Protein AF-A0AA39ML11-F1 (afdb_monomer)

pLDDT: mean 83.22, std 17.15, range [34.69, 98.31]

Nearest PDB structures (foldseek):
  7xvg-assembly1_A  TM=3.751E-01  e=4.143E+00  Triticum monococcum

Structure (mmCIF, N/CA/C/O backbone):
data_AF-A0AA39ML11-F1
#
_entry.id   AF-A0AA39ML11-F1
#
loop_
_atom_site.group_PDB
_atom_site.id
_atom_site.type_symbol
_atom_site.label_atom_id
_atom_site.label_alt_id
_atom_site.label_comp_id
_atom_site.label_asym_id
_atom_site.label_entity_id
_atom_site.label_seq_id
_atom_site.pdbx_PDB_ins_code
_atom_site.Cartn_x
_atom_site.Cartn_y
_atom_site.Cartn_z
_atom_site.occupancy
_atom_site.B_iso_or_equiv
_atom_site.auth_seq_id
_atom_site.auth_comp_id
_atom_site.auth_asym_id
_atom_site.auth_atom_id
_atom_site.pdbx_PDB_model_num
ATOM 1 N N . MET A 1 1 ? -1.961 19.397 -26.083 1.00 36.16 1 MET A N 1
ATOM 2 C CA . MET A 1 1 ? -2.184 18.730 -24.783 1.00 36.16 1 MET A CA 1
ATOM 3 C C . MET A 1 1 ? -2.969 19.702 -23.930 1.00 36.16 1 MET A C 1
ATOM 5 O O . MET A 1 1 ? -2.424 20.733 -23.567 1.00 36.16 1 MET A O 1
ATOM 9 N N . ASN A 1 2 ? -4.259 19.441 -23.725 1.00 34.69 2 ASN A N 1
ATOM 10 C CA . ASN A 1 2 ? -5.102 20.309 -22.909 1.00 34.69 2 ASN A CA 1
ATOM 11 C C . ASN A 1 2 ? -4.740 20.064 -21.444 1.00 34.69 2 ASN A C 1
ATOM 13 O O . ASN A 1 2 ? -5.038 18.996 -20.909 1.00 34.69 2 ASN A O 1
ATOM 17 N N . ASN A 1 3 ? -4.063 21.031 -20.828 1.00 37.00 3 ASN A N 1
ATOM 18 C CA . ASN A 1 3 ? -3.979 21.117 -19.379 1.00 37.00 3 ASN A CA 1
ATOM 19 C C . ASN A 1 3 ? -5.399 21.391 -18.884 1.00 37.00 3 ASN A C 1
ATOM 21 O O . ASN A 1 3 ? -5.897 22.506 -19.005 1.00 37.00 3 ASN A O 1
ATOM 25 N N . LEU A 1 4 ? -6.072 20.346 -18.404 1.00 44.69 4 LEU A N 1
ATOM 26 C CA . LEU A 1 4 ? -7.208 20.516 -17.512 1.00 44.69 4 LEU A CA 1
ATO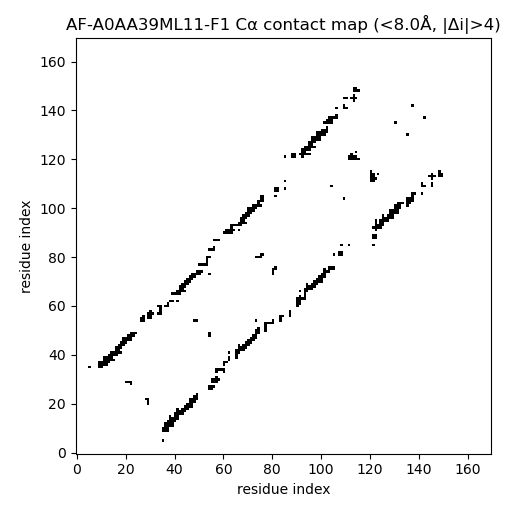M 27 C C . LEU A 1 4 ? -6.650 21.168 -16.248 1.00 44.69 4 LEU A C 1
ATOM 29 O O . LEU A 1 4 ? -6.063 20.499 -15.399 1.00 44.69 4 LEU A O 1
ATOM 33 N N . ASP A 1 5 ? -6.759 22.489 -16.203 1.00 43.44 5 ASP A N 1
ATOM 34 C CA . ASP A 1 5 ? -6.542 23.299 -15.017 1.00 43.44 5 ASP A CA 1
ATOM 35 C C . ASP A 1 5 ? -7.691 22.989 -14.049 1.00 43.44 5 ASP A C 1
ATOM 37 O O . ASP A 1 5 ? -8.754 23.601 -14.085 1.00 43.44 5 ASP A O 1
ATOM 41 N N . LEU A 1 6 ? -7.523 21.920 -13.265 1.00 52.59 6 LEU A N 1
ATOM 42 C CA . LEU A 1 6 ? -8.400 21.578 -12.146 1.00 52.59 6 LEU A CA 1
ATOM 43 C C . LEU A 1 6 ? -8.022 22.464 -10.951 1.00 52.59 6 LEU A C 1
ATOM 45 O O . LEU A 1 6 ? -7.605 21.967 -9.904 1.00 52.59 6 LEU A O 1
ATOM 49 N N . SER A 1 7 ? -8.099 23.782 -11.128 1.00 47.94 7 SER A N 1
ATOM 50 C CA . SER A 1 7 ? -8.072 24.728 -10.020 1.00 47.94 7 SER A CA 1
ATOM 51 C C . SER A 1 7 ? -9.484 24.855 -9.432 1.00 47.94 7 SER A C 1
ATOM 53 O O . SER A 1 7 ? -10.460 25.078 -10.138 1.00 47.94 7 SER A O 1
ATOM 55 N N . GLU A 1 8 ? -9.550 24.662 -8.112 1.00 42.56 8 GLU A N 1
ATOM 56 C CA . GLU A 1 8 ? -10.699 24.853 -7.212 1.00 42.56 8 GLU A CA 1
ATOM 57 C C . GLU A 1 8 ? -11.870 23.863 -7.318 1.00 42.56 8 GLU A C 1
ATOM 59 O O . GLU A 1 8 ? -12.935 24.115 -7.873 1.00 42.56 8 GLU A O 1
ATOM 64 N N . GLY A 1 9 ? -11.681 22.735 -6.631 1.00 54.88 9 GLY A N 1
ATOM 65 C CA . GLY A 1 9 ? -12.739 21.814 -6.234 1.00 54.88 9 GLY A CA 1
ATOM 66 C C . GLY A 1 9 ? -12.283 20.381 -6.422 1.00 54.88 9 GLY A C 1
ATOM 67 O O . GLY A 1 9 ? -12.427 19.824 -7.507 1.00 54.88 9 GLY A O 1
ATOM 68 N N . ALA A 1 10 ? -11.725 19.767 -5.375 1.00 71.69 10 ALA A N 1
ATOM 69 C CA . ALA A 1 10 ? -11.503 18.328 -5.400 1.00 71.69 10 ALA A CA 1
ATOM 70 C C . ALA A 1 10 ? -12.849 17.653 -5.700 1.00 71.69 10 ALA A C 1
ATOM 72 O O . ALA A 1 10 ? -13.841 17.896 -5.007 1.00 71.69 10 ALA A O 1
ATOM 73 N N . ILE A 1 11 ? -12.910 16.848 -6.762 1.00 84.38 11 ILE A N 1
ATOM 74 C CA . ILE A 1 11 ? -14.146 16.148 -7.105 1.00 84.38 11 ILE A CA 1
ATOM 75 C C . ILE A 1 11 ? -14.384 15.128 -5.989 1.00 84.38 11 ILE A C 1
ATOM 77 O O . ILE A 1 11 ? -13.618 14.177 -5.810 1.00 84.38 11 ILE A O 1
ATOM 81 N N . VAL A 1 12 ? -15.433 15.350 -5.200 1.00 89.25 12 VAL A N 1
ATOM 82 C CA . VAL A 1 12 ? -15.756 14.489 -4.062 1.00 89.25 12 VAL A CA 1
ATOM 83 C C . VAL A 1 12 ? -16.477 13.247 -4.571 1.00 89.25 12 VAL A C 1
ATOM 85 O O . VAL A 1 12 ? -17.517 13.334 -5.222 1.00 89.25 12 VAL A O 1
ATOM 88 N N . MET A 1 13 ? -15.947 12.074 -4.235 1.00 89.12 13 MET A N 1
ATOM 89 C CA . MET A 1 13 ? -16.555 10.778 -4.534 1.00 89.12 13 MET A CA 1
ATOM 90 C C . MET A 1 13 ? -17.007 10.102 -3.230 1.00 89.12 13 MET A C 1
ATOM 92 O O . MET A 1 13 ? -16.345 9.179 -2.747 1.00 89.12 13 MET A O 1
ATOM 96 N N . PRO A 1 14 ? -18.133 10.540 -2.630 1.00 90.00 14 PRO A N 1
ATOM 97 C CA . PRO A 1 14 ? -18.450 10.246 -1.234 1.00 90.00 14 PRO A CA 1
ATOM 98 C C . PRO A 1 14 ? -18.805 8.783 -0.961 1.00 90.00 14 PRO A C 1
ATOM 100 O O . PRO A 1 14 ? -18.683 8.333 0.172 1.00 90.00 14 PRO A O 1
ATOM 103 N N . PHE A 1 15 ? -19.216 8.027 -1.979 1.00 93.50 15 PHE A N 1
ATOM 104 C CA . PHE A 1 15 ? -19.669 6.638 -1.830 1.00 93.50 15 PHE A CA 1
ATOM 105 C C . PHE A 1 15 ? -18.683 5.606 -2.387 1.00 93.50 15 PHE A C 1
ATOM 107 O O . PHE A 1 15 ? -18.925 4.401 -2.287 1.00 93.50 15 PHE A O 1
ATOM 114 N N . VAL A 1 16 ? -17.573 6.048 -2.986 1.00 94.19 16 VAL A N 1
ATOM 115 C CA . VAL A 1 16 ? -16.587 5.137 -3.574 1.00 94.19 16 VAL A CA 1
ATOM 116 C C . VAL A 1 16 ? -15.793 4.467 -2.458 1.00 94.19 16 VAL A C 1
ATOM 118 O O . VAL A 1 16 ? -14.950 5.087 -1.818 1.00 94.19 16 VAL A O 1
ATOM 121 N N . LYS A 1 17 ? -16.063 3.175 -2.246 1.00 96.69 17 LYS A N 1
ATOM 122 C CA . LYS A 1 17 ? -15.356 2.336 -1.262 1.00 96.69 17 LYS A CA 1
ATOM 123 C C . LYS A 1 17 ? -14.149 1.607 -1.838 1.00 96.69 17 LYS A C 1
ATOM 125 O O . LYS A 1 17 ? -13.236 1.230 -1.113 1.00 96.69 17 LYS A O 1
ATOM 130 N N . THR A 1 18 ? -14.173 1.338 -3.136 1.00 97.25 18 THR A N 1
ATOM 131 C CA . THR A 1 18 ? -13.183 0.515 -3.830 1.00 97.25 18 THR A CA 1
ATOM 132 C C . THR A 1 18 ? -12.728 1.251 -5.067 1.00 97.25 18 THR A C 1
ATOM 134 O O . THR A 1 18 ? -13.552 1.597 -5.912 1.00 97.25 18 THR A O 1
ATOM 137 N N . LEU A 1 19 ? -11.419 1.433 -5.190 1.00 95.56 19 LEU A N 1
ATOM 138 C CA . LEU A 1 19 ? -10.817 2.042 -6.362 1.00 95.56 19 LEU A CA 1
ATOM 139 C C . LEU A 1 19 ? -9.672 1.171 -6.863 1.00 95.56 19 LEU A C 1
ATOM 141 O O . LEU A 1 19 ? -8.851 0.676 -6.089 1.00 95.56 19 LEU A O 1
ATOM 145 N N . LYS A 1 20 ? -9.650 0.942 -8.173 1.00 96.06 20 LYS A N 1
ATOM 146 C CA . LYS A 1 20 ? -8.617 0.158 -8.842 1.00 96.06 20 LYS A CA 1
ATOM 147 C C . LYS A 1 20 ? -8.131 0.944 -10.042 1.00 96.06 20 LYS A C 1
ATOM 149 O O . LYS A 1 20 ? -8.924 1.255 -10.924 1.00 96.06 20 LYS A O 1
ATOM 154 N N . PHE A 1 21 ? -6.840 1.224 -10.069 1.00 94.06 21 PHE A N 1
ATOM 155 C CA . PHE A 1 21 ? -6.187 1.888 -11.179 1.00 94.06 21 PHE A CA 1
ATOM 156 C C . PHE A 1 21 ? -5.083 1.013 -11.756 1.00 94.06 21 PHE A C 1
ATOM 158 O O . PHE A 1 21 ? -4.395 0.278 -11.042 1.00 94.06 21 PHE A O 1
ATOM 165 N N . GLU A 1 22 ? -4.922 1.118 -13.069 1.00 93.69 22 GLU A N 1
ATOM 166 C CA . GLU A 1 22 ? -3.854 0.476 -13.814 1.00 93.69 22 GLU A CA 1
ATOM 167 C C . GLU A 1 22 ? -3.240 1.489 -14.780 1.00 93.69 22 GLU A C 1
ATOM 169 O O . GLU A 1 22 ? -3.907 2.014 -15.672 1.00 93.69 22 GLU A O 1
ATOM 174 N N . GLU A 1 23 ? -1.952 1.755 -14.603 1.00 89.62 23 GLU A N 1
ATOM 175 C CA . GLU A 1 23 ? -1.171 2.671 -15.417 1.00 89.62 23 GLU A CA 1
ATOM 176 C C . GLU A 1 23 ? -0.173 1.870 -16.260 1.00 89.62 23 GLU A C 1
ATOM 178 O O . GLU A 1 23 ? 0.823 1.356 -15.756 1.00 89.62 23 GLU A O 1
ATOM 183 N N . ARG A 1 24 ? -0.453 1.733 -17.564 1.00 81.94 24 ARG A N 1
ATOM 184 C CA . ARG A 1 24 ? 0.405 0.961 -18.488 1.00 81.94 24 ARG A CA 1
ATOM 185 C C . ARG A 1 24 ? 1.434 1.800 -19.238 1.00 81.94 24 ARG A C 1
ATOM 187 O O . ARG A 1 24 ? 2.535 1.326 -19.479 1.00 81.94 24 ARG A O 1
ATOM 194 N N . LYS A 1 25 ? 1.046 2.995 -19.693 1.00 78.25 25 LYS A N 1
ATOM 195 C CA . LYS A 1 25 ? 1.862 3.826 -20.604 1.00 78.25 25 LYS A CA 1
ATOM 196 C C . LYS A 1 25 ? 1.986 5.292 -20.190 1.00 78.25 25 LYS A C 1
ATOM 198 O O . LYS A 1 25 ? 2.873 5.971 -20.682 1.00 78.25 25 LYS A O 1
ATOM 203 N N . TRP A 1 26 ? 1.071 5.796 -19.366 1.00 80.25 26 TRP A N 1
ATOM 204 C CA . TRP A 1 26 ? 0.937 7.228 -19.109 1.00 80.25 26 TRP A CA 1
ATOM 205 C C . TRP A 1 26 ? 1.390 7.548 -17.695 1.00 80.25 26 TRP A C 1
ATOM 207 O O . TRP A 1 26 ? 0.563 7.604 -16.788 1.00 80.25 26 TRP A O 1
ATOM 217 N N . GLU A 1 27 ? 2.695 7.744 -17.534 1.00 85.06 27 GLU A N 1
ATOM 218 C CA . GLU A 1 27 ? 3.316 7.946 -16.227 1.00 85.06 27 GLU A CA 1
ATOM 219 C C . GLU A 1 27 ? 2.682 9.113 -15.451 1.00 85.06 27 GLU A C 1
ATOM 221 O O . GLU A 1 27 ? 2.510 10.229 -15.959 1.00 85.06 27 GLU A O 1
ATOM 226 N N . GLY A 1 28 ? 2.278 8.828 -14.213 1.00 87.44 28 GLY A N 1
ATOM 227 C CA . GLY A 1 28 ? 1.756 9.800 -13.257 1.00 87.44 28 GLY A CA 1
ATOM 228 C C . GLY A 1 28 ? 0.315 10.256 -13.485 1.00 87.44 28 GLY A C 1
ATOM 229 O O . GLY A 1 28 ? -0.176 11.087 -12.720 1.00 87.44 28 GLY A O 1
ATOM 230 N N . VAL A 1 29 ? -0.406 9.735 -14.487 1.00 89.69 29 VAL A N 1
ATOM 231 C CA . VAL A 1 29 ? -1.843 10.040 -14.649 1.00 89.69 29 VAL A CA 1
ATOM 232 C C . VAL A 1 29 ? -2.639 9.545 -13.448 1.00 89.69 29 VAL A C 1
ATOM 234 O O . VAL A 1 29 ? -3.486 10.278 -12.943 1.00 89.69 29 VAL A O 1
ATOM 237 N N . MET A 1 30 ? -2.350 8.342 -12.958 1.00 92.38 30 MET A N 1
ATOM 238 C CA . MET A 1 30 ? -3.045 7.767 -11.812 1.00 92.38 30 MET A CA 1
ATOM 239 C C . MET A 1 30 ? -2.842 8.600 -10.543 1.00 92.38 30 MET A C 1
ATOM 241 O O . MET A 1 30 ? -3.806 8.866 -9.827 1.00 92.38 30 MET A O 1
ATOM 245 N N . ALA A 1 31 ? -1.612 9.053 -10.285 1.00 92.06 31 ALA A N 1
ATOM 246 C CA . ALA A 1 31 ? -1.312 9.921 -9.147 1.00 92.06 31 ALA A CA 1
ATOM 247 C C . ALA A 1 31 ? -2.042 11.263 -9.246 1.00 92.06 31 ALA A C 1
ATOM 249 O O . ALA A 1 31 ? -2.631 11.707 -8.264 1.00 92.06 31 ALA A O 1
ATOM 250 N N . ARG A 1 32 ? -2.057 11.882 -10.437 1.00 91.00 32 ARG A N 1
ATOM 251 C CA . ARG A 1 32 ? -2.816 13.119 -10.674 1.00 91.00 32 ARG A CA 1
ATOM 252 C C . ARG A 1 32 ? -4.301 12.923 -10.394 1.00 91.00 32 ARG A C 1
ATOM 254 O O . ARG A 1 32 ? -4.869 13.717 -9.662 1.00 91.00 32 ARG A O 1
ATOM 261 N N . LEU A 1 33 ? -4.898 11.849 -10.912 1.00 89.31 33 LEU A N 1
ATOM 262 C CA . LEU A 1 33 ? -6.308 11.537 -10.671 1.00 89.31 33 LEU A CA 1
ATOM 263 C C . LEU A 1 33 ? -6.600 11.366 -9.177 1.00 89.31 33 LEU A C 1
ATOM 265 O O . LEU A 1 33 ? -7.503 12.014 -8.664 1.00 89.31 33 LEU A O 1
ATOM 269 N N . LEU A 1 34 ? -5.810 10.560 -8.465 1.00 90.75 34 LEU A N 1
ATOM 270 C CA . LEU A 1 34 ? -5.972 10.367 -7.019 1.00 90.75 34 LEU A CA 1
ATOM 271 C C . LEU A 1 34 ? -5.813 11.666 -6.222 1.00 90.75 34 LEU A C 1
ATOM 273 O O . LEU A 1 34 ? -6.531 11.862 -5.249 1.00 90.75 34 LEU A O 1
ATOM 277 N N . ASN A 1 35 ? -4.911 12.555 -6.639 1.00 90.00 35 ASN A N 1
ATOM 278 C CA . ASN A 1 35 ? -4.736 13.868 -6.019 1.00 90.00 35 ASN A CA 1
ATOM 279 C C . ASN A 1 35 ? -5.904 14.831 -6.320 1.00 90.00 35 ASN A C 1
ATOM 281 O O . ASN A 1 35 ? -6.146 15.749 -5.542 1.00 90.00 35 ASN A O 1
ATOM 285 N N . SER A 1 36 ? -6.618 14.645 -7.435 1.00 88.69 36 SER A N 1
ATOM 286 C CA . SER A 1 36 ? -7.763 15.480 -7.836 1.00 88.69 36 SER A CA 1
ATOM 287 C C . SER A 1 36 ? -9.090 15.073 -7.186 1.00 88.69 36 SER A C 1
ATOM 289 O O . SER A 1 36 ? -10.073 15.810 -7.293 1.00 88.69 36 SER A O 1
ATOM 291 N N . PHE A 1 37 ? -9.145 13.912 -6.531 1.00 87.56 37 PHE A N 1
ATOM 292 C CA . PHE A 1 37 ? -10.363 13.364 -5.942 1.00 87.56 37 PHE A CA 1
ATOM 293 C C . PHE A 1 37 ? -10.301 13.337 -4.416 1.00 87.56 37 PHE A C 1
ATOM 295 O O . PHE A 1 37 ? -9.297 12.951 -3.823 1.00 87.56 37 PHE A O 1
ATOM 302 N N . THR A 1 38 ? -11.422 13.657 -3.765 1.00 89.12 38 THR A N 1
ATOM 303 C CA . THR A 1 38 ? -11.601 13.378 -2.333 1.00 89.12 38 THR A CA 1
ATOM 304 C C . THR A 1 38 ? -12.411 12.102 -2.166 1.00 89.12 38 THR A C 1
ATOM 306 O O . THR A 1 38 ? -13.528 11.986 -2.678 1.00 89.12 38 THR A O 1
ATOM 309 N N . HIS A 1 39 ? -11.865 11.149 -1.413 1.00 88.94 39 HIS A N 1
ATOM 310 C CA . HIS A 1 39 ? -12.436 9.816 -1.240 1.00 88.94 39 HIS A CA 1
ATOM 311 C C . HIS A 1 39 ? -12.761 9.521 0.235 1.00 88.94 39 HIS A C 1
ATOM 313 O O . HIS A 1 39 ? -12.106 8.687 0.858 1.00 88.94 39 HIS A O 1
ATOM 319 N N . PRO A 1 40 ? -13.790 10.160 0.822 1.00 90.31 40 PRO A N 1
ATOM 320 C CA . PRO A 1 40 ? -14.040 10.081 2.264 1.00 90.31 40 PRO A CA 1
ATOM 321 C C . PRO A 1 40 ? -14.531 8.704 2.740 1.00 90.31 40 PRO A C 1
ATOM 323 O O . PRO A 1 40 ? -14.593 8.471 3.939 1.00 90.31 40 PRO A O 1
ATOM 326 N N . SER A 1 41 ? -14.878 7.788 1.830 1.00 94.12 41 SER A N 1
ATOM 327 C CA . SER A 1 41 ? -15.375 6.444 2.165 1.00 94.12 41 SER A CA 1
ATOM 328 C C . SER A 1 41 ? -14.504 5.312 1.619 1.00 94.12 41 SER A C 1
ATOM 330 O O . SER A 1 41 ? -14.942 4.158 1.623 1.00 94.12 41 SER A O 1
ATOM 332 N N . ILE A 1 42 ? -13.308 5.604 1.096 1.00 96.00 42 ILE A N 1
ATOM 333 C CA . ILE A 1 42 ? -12.481 4.570 0.469 1.00 96.00 42 ILE A CA 1
ATOM 334 C C . ILE A 1 42 ? -11.926 3.607 1.511 1.00 96.00 42 ILE A C 1
ATOM 336 O O . ILE A 1 42 ? -11.248 4.006 2.444 1.00 96.00 42 ILE A O 1
ATOM 340 N N . THR A 1 43 ? -12.183 2.316 1.325 1.00 97.94 43 THR A N 1
ATOM 341 C CA . THR A 1 43 ? -11.671 1.253 2.200 1.00 97.94 43 THR A CA 1
ATOM 342 C C . THR A 1 43 ? -10.665 0.360 1.485 1.00 97.94 43 THR A C 1
ATOM 344 O O . THR A 1 43 ? -9.827 -0.263 2.131 1.00 97.94 43 THR A O 1
ATOM 347 N N . PHE A 1 44 ? -10.731 0.295 0.152 1.00 98.19 44 PHE A N 1
ATOM 348 C CA . PHE A 1 44 ? -9.836 -0.506 -0.675 1.00 98.19 44 PHE A CA 1
ATOM 349 C C . PHE A 1 44 ? -9.263 0.307 -1.837 1.00 98.19 44 PHE A C 1
ATOM 351 O O . PHE A 1 44 ? 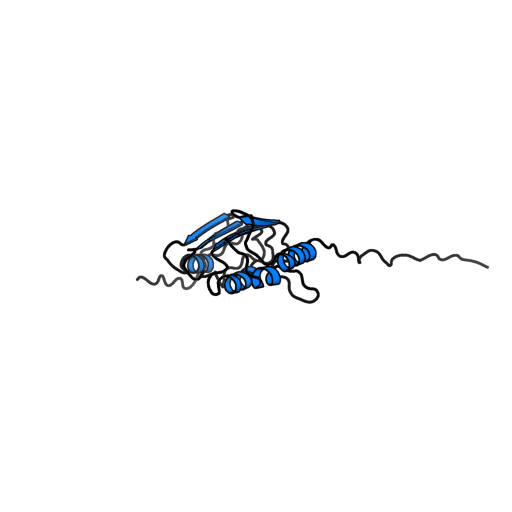-10.013 0.859 -2.648 1.00 98.19 44 PHE A O 1
ATOM 358 N N . LEU A 1 45 ? -7.938 0.280 -1.973 1.00 97.38 45 LEU A N 1
ATOM 359 C CA . LEU A 1 45 ? -7.210 0.878 -3.087 1.00 97.38 45 LEU A CA 1
ATOM 360 C C . LEU A 1 45 ? -6.291 -0.160 -3.734 1.00 97.38 45 LEU A C 1
ATOM 362 O O . LEU A 1 45 ? -5.502 -0.816 -3.055 1.00 97.38 45 LEU A O 1
ATOM 366 N N . SER A 1 46 ? -6.364 -0.294 -5.057 1.00 97.06 46 SER A N 1
ATOM 367 C CA . SER A 1 46 ? -5.412 -1.084 -5.837 1.00 97.06 46 SER A CA 1
ATOM 368 C C . SER A 1 46 ? -4.738 -0.227 -6.893 1.00 97.06 46 SER A C 1
ATOM 370 O O . SER A 1 46 ? -5.420 0.315 -7.759 1.00 97.06 46 SER A O 1
ATOM 372 N N . LEU A 1 47 ? -3.410 -0.176 -6.869 1.00 95.56 47 LEU A N 1
ATOM 373 C CA . LEU A 1 47 ? -2.595 0.545 -7.842 1.00 95.56 47 LEU A CA 1
ATOM 374 C C . LEU A 1 47 ? -1.716 -0.452 -8.596 1.00 95.56 47 LEU A C 1
ATOM 376 O O . LEU A 1 47 ? -0.931 -1.184 -7.990 1.00 95.56 47 LEU A O 1
ATOM 380 N N . THR A 1 48 ? -1.865 -0.498 -9.915 1.00 94.69 48 THR A N 1
ATOM 381 C CA . THR A 1 48 ? -1.007 -1.292 -10.796 1.00 94.69 48 THR A CA 1
ATOM 382 C C . THR A 1 48 ? -0.206 -0.361 -11.681 1.00 94.69 48 THR A C 1
ATOM 384 O O . THR A 1 48 ? -0.777 0.422 -12.432 1.00 94.69 48 THR A O 1
ATOM 387 N N . PHE A 1 49 ? 1.110 -0.467 -11.595 1.00 92.88 49 PHE A N 1
ATOM 388 C CA . PHE A 1 49 ? 2.057 0.331 -12.349 1.00 92.88 49 PHE A CA 1
ATOM 389 C C . PHE A 1 49 ? 2.728 -0.508 -13.432 1.00 92.88 49 PHE A C 1
ATOM 391 O O . PHE A 1 49 ? 2.809 -1.740 -13.352 1.00 92.88 49 PHE A O 1
ATOM 398 N N . SER A 1 50 ? 3.270 0.183 -14.427 1.00 89.31 50 SER A N 1
ATOM 399 C CA . SER A 1 50 ? 4.251 -0.391 -15.33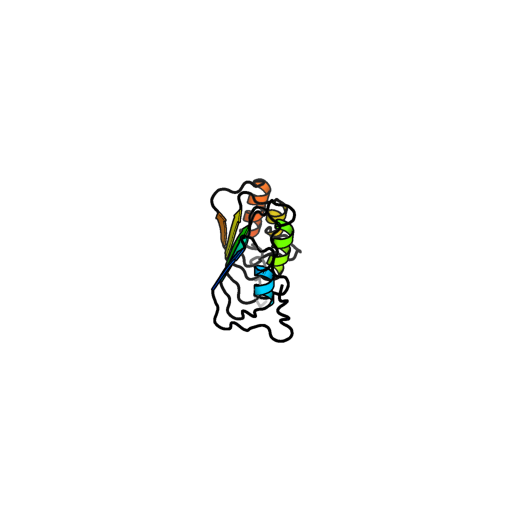6 1.00 89.31 50 SER A CA 1
ATOM 400 C C . SER A 1 50 ? 5.460 -0.906 -14.549 1.00 89.31 50 SER A C 1
ATOM 402 O O . SER A 1 50 ? 5.966 -0.243 -13.647 1.00 89.31 50 SER A O 1
ATOM 404 N N . LYS A 1 51 ? 5.944 -2.101 -14.901 1.00 84.81 51 LYS A N 1
ATOM 405 C CA . LYS A 1 51 ? 7.130 -2.707 -14.270 1.00 84.81 51 LYS A CA 1
ATOM 406 C C . LYS A 1 51 ? 8.452 -2.181 -14.827 1.00 84.81 51 LYS A C 1
ATOM 408 O O . LYS A 1 51 ? 9.502 -2.527 -14.309 1.00 84.81 51 LYS A O 1
ATOM 413 N N . VAL A 1 52 ? 8.404 -1.397 -15.903 1.00 85.81 52 VAL A N 1
ATOM 414 C CA . VAL A 1 52 ? 9.600 -0.911 -16.611 1.00 85.81 52 VAL A CA 1
ATOM 415 C C . VAL A 1 52 ? 9.868 0.572 -16.373 1.00 85.81 52 VAL A C 1
ATOM 417 O O . VAL A 1 52 ? 10.720 1.144 -17.045 1.00 85.81 52 VAL A O 1
ATOM 420 N N . SER A 1 53 ? 9.138 1.203 -15.452 1.00 86.00 53 SER A N 1
ATOM 421 C CA . SER A 1 53 ? 9.298 2.621 -15.162 1.00 86.00 53 SER A CA 1
ATOM 422 C C . SER A 1 53 ? 9.159 2.966 -13.684 1.00 86.00 53 SER A C 1
ATOM 424 O O . SER A 1 53 ? 8.770 2.151 -12.837 1.00 86.00 53 SER A O 1
ATOM 426 N N . ILE A 1 54 ? 9.527 4.207 -13.372 1.00 89.38 54 ILE A N 1
ATOM 427 C CA . ILE A 1 54 ? 9.391 4.766 -12.034 1.00 89.38 54 ILE A CA 1
ATOM 428 C C . ILE A 1 54 ? 7.904 4.994 -11.752 1.00 89.38 54 ILE A C 1
ATOM 430 O O . ILE A 1 54 ? 7.192 5.667 -12.495 1.00 89.38 54 ILE A O 1
ATOM 434 N N . SER A 1 55 ? 7.435 4.422 -10.649 1.00 92.12 55 SER A N 1
ATOM 435 C CA . SER A 1 55 ? 6.057 4.553 -10.188 1.00 92.12 55 SER A CA 1
ATOM 436 C C . SER A 1 55 ? 5.855 5.917 -9.534 1.00 92.12 55 SER A C 1
ATOM 438 O O . SER A 1 55 ? 6.539 6.262 -8.571 1.00 92.12 55 SER A O 1
ATOM 440 N N . THR A 1 56 ? 4.888 6.687 -10.029 1.00 93.56 56 THR A N 1
ATOM 441 C CA . THR A 1 56 ? 4.495 7.958 -9.409 1.00 93.56 56 THR A CA 1
ATOM 442 C C . THR A 1 56 ? 3.336 7.710 -8.449 1.00 93.56 56 THR A C 1
ATOM 444 O O . THR A 1 56 ? 2.239 7.357 -8.878 1.00 93.56 56 THR A O 1
ATOM 447 N N . PHE A 1 57 ? 3.565 7.888 -7.151 1.00 93.25 57 PHE A N 1
ATOM 448 C CA . PHE A 1 57 ? 2.523 7.773 -6.127 1.00 93.25 57 PHE A CA 1
ATOM 449 C C . PHE A 1 57 ? 1.849 9.132 -5.876 1.00 93.25 57 PHE A C 1
ATOM 451 O O . PHE A 1 57 ? 2.491 10.169 -6.061 1.00 93.25 57 PHE A O 1
ATOM 458 N N . PRO A 1 58 ? 0.564 9.158 -5.475 1.00 91.25 58 PRO A N 1
ATOM 459 C CA . PRO A 1 58 ? -0.098 10.403 -5.106 1.00 91.25 58 PRO A CA 1
ATOM 460 C C . PRO A 1 58 ? 0.530 10.998 -3.839 1.00 91.25 58 PRO A C 1
ATOM 462 O O . PRO A 1 58 ? 0.964 10.278 -2.941 1.00 91.25 58 PRO A O 1
ATOM 465 N N . THR A 1 59 ? 0.568 12.323 -3.777 1.00 87.81 59 THR A N 1
ATOM 466 C CA . THR A 1 59 ? 1.232 13.096 -2.715 1.00 87.81 59 THR A CA 1
ATOM 467 C C . THR A 1 59 ? 0.249 13.832 -1.815 1.00 87.81 59 THR A C 1
ATOM 469 O O . THR A 1 59 ? 0.589 14.137 -0.677 1.00 87.81 59 THR A O 1
ATOM 472 N N . THR A 1 60 ? -0.961 14.109 -2.305 1.00 86.31 60 THR A N 1
ATOM 473 C CA . THR A 1 60 ? -2.021 14.810 -1.563 1.00 86.31 60 THR A CA 1
ATOM 474 C C . THR A 1 60 ? -3.230 13.918 -1.298 1.00 86.31 60 THR A C 1
ATOM 476 O O . THR A 1 60 ? -4.210 14.371 -0.715 1.00 86.31 60 THR A O 1
ATOM 479 N N . PHE A 1 61 ? -3.177 12.652 -1.721 1.00 85.06 61 PHE A N 1
ATOM 480 C CA . PHE A 1 61 ? -4.186 11.658 -1.380 1.00 85.06 61 PHE A CA 1
ATOM 481 C C . PHE A 1 61 ? -4.126 11.348 0.118 1.00 85.06 61 PHE A C 1
ATOM 483 O O . PHE A 1 61 ? -3.198 10.687 0.594 1.00 85.06 61 PHE A O 1
ATOM 490 N N . ASP A 1 62 ? -5.142 11.816 0.836 1.00 82.25 62 ASP A N 1
ATOM 491 C CA . ASP A 1 62 ? -5.379 11.487 2.233 1.00 82.25 62 ASP A CA 1
ATOM 492 C C . ASP A 1 62 ? -6.555 10.512 2.337 1.00 82.25 62 ASP A C 1
ATOM 494 O O . ASP A 1 62 ? -7.709 10.843 2.061 1.00 82.25 62 ASP A O 1
ATOM 498 N N . ALA A 1 63 ? -6.235 9.285 2.730 1.00 84.25 63 ALA A N 1
ATOM 499 C CA . ALA A 1 63 ? -7.211 8.295 3.165 1.00 84.25 63 ALA A CA 1
ATOM 500 C C . ALA A 1 63 ? -6.778 7.685 4.499 1.00 84.25 63 ALA A C 1
ATOM 502 O O . ALA A 1 63 ? -7.034 6.512 4.783 1.00 84.25 63 ALA A O 1
ATOM 503 N N . SER A 1 64 ? -6.087 8.495 5.306 1.00 82.75 64 SER A N 1
ATOM 504 C CA . SER A 1 64 ? -5.464 8.072 6.550 1.00 82.75 64 SER A CA 1
ATOM 505 C C . SER A 1 64 ? -6.466 7.466 7.521 1.00 82.75 64 SER A C 1
ATOM 507 O O . SER A 1 64 ? -6.099 6.546 8.238 1.00 82.75 64 SER A O 1
ATOM 509 N N . THR A 1 65 ? -7.728 7.901 7.512 1.00 87.31 65 THR A N 1
ATOM 510 C CA . THR A 1 65 ? -8.780 7.447 8.437 1.00 87.31 65 THR A CA 1
ATOM 511 C C . THR A 1 65 ? -9.636 6.289 7.921 1.00 87.31 65 THR A C 1
ATOM 513 O O . THR A 1 65 ? -10.286 5.619 8.719 1.00 87.31 65 THR A O 1
ATOM 516 N N . THR A 1 66 ? -9.664 6.040 6.611 1.00 93.81 66 THR A N 1
ATOM 517 C CA . THR A 1 66 ? -10.679 5.176 5.976 1.00 93.81 66 THR A CA 1
ATOM 518 C C . THR A 1 66 ? -10.084 3.975 5.253 1.00 93.81 66 THR A C 1
ATOM 520 O O . THR A 1 66 ? -10.701 2.904 5.228 1.00 93.81 66 THR A O 1
ATOM 523 N N . LEU A 1 67 ? -8.876 4.112 4.699 1.00 96.94 67 LEU A N 1
ATOM 524 C CA . LEU A 1 67 ? -8.257 3.065 3.900 1.00 96.94 67 LEU A CA 1
ATOM 525 C C . LEU A 1 67 ? -7.711 1.943 4.787 1.00 96.94 67 LEU A C 1
ATOM 527 O O . LEU A 1 67 ? -6.722 2.117 5.495 1.00 96.94 67 LEU A O 1
ATOM 531 N N . THR A 1 68 ? -8.309 0.758 4.680 1.00 97.88 68 THR A N 1
ATOM 532 C CA . THR A 1 68 ? -7.913 -0.427 5.458 1.00 97.88 68 THR A CA 1
ATOM 533 C C . THR A 1 68 ? -7.222 -1.492 4.614 1.00 97.88 68 THR A C 1
ATOM 535 O O . THR A 1 68 ? -6.521 -2.350 5.153 1.00 97.88 68 THR A O 1
ATOM 538 N N . SER A 1 69 ? -7.375 -1.455 3.289 1.00 98.31 69 SER A N 1
ATOM 539 C CA . SER A 1 69 ? -6.751 -2.417 2.387 1.00 98.31 69 SER A CA 1
ATOM 540 C C . SER A 1 69 ? -6.088 -1.743 1.191 1.00 98.31 69 SER A C 1
ATOM 542 O O . SER A 1 69 ? -6.711 -0.984 0.448 1.00 98.31 69 SER A O 1
ATOM 544 N N . LEU A 1 70 ? -4.815 -2.071 0.989 1.00 97.62 70 LEU A N 1
ATOM 545 C CA . LEU A 1 70 ? -3.982 -1.542 -0.079 1.00 97.62 70 LEU A CA 1
ATOM 546 C C . LEU A 1 70 ? -3.366 -2.691 -0.878 1.00 97.62 70 LEU A C 1
ATOM 548 O O . LEU A 1 70 ? -2.768 -3.609 -0.320 1.00 97.62 70 LEU A O 1
ATOM 552 N N . SER A 1 71 ? -3.489 -2.632 -2.199 1.00 97.06 71 SER A N 1
ATOM 553 C CA . SER A 1 71 ? -2.864 -3.573 -3.125 1.00 97.06 71 SER A CA 1
ATOM 554 C C . SER A 1 71 ? -1.983 -2.822 -4.109 1.00 97.06 71 SER A C 1
ATOM 556 O O . SER A 1 71 ? -2.473 -2.008 -4.885 1.00 97.06 71 SER A O 1
ATOM 558 N N . ILE A 1 72 ? -0.694 -3.133 -4.126 1.00 94.94 72 ILE A N 1
ATOM 559 C CA . ILE A 1 72 ? 0.270 -2.532 -5.044 1.00 94.94 72 ILE A CA 1
ATOM 560 C C . ILE A 1 72 ? 0.844 -3.607 -5.956 1.00 94.94 72 ILE A C 1
ATOM 562 O O . ILE A 1 72 ? 1.263 -4.673 -5.505 1.00 94.94 72 ILE A O 1
ATOM 566 N N . ASN A 1 73 ? 0.874 -3.312 -7.250 1.00 93.25 73 ASN A N 1
ATOM 567 C CA . ASN A 1 73 ? 1.606 -4.072 -8.252 1.00 93.25 73 ASN A CA 1
ATOM 568 C C . ASN A 1 73 ? 2.577 -3.120 -8.946 1.00 93.25 73 ASN A C 1
ATOM 570 O O . ASN A 1 73 ? 2.194 -2.394 -9.858 1.00 93.25 73 ASN A O 1
ATOM 574 N N . CYS A 1 74 ? 3.812 -3.092 -8.459 1.00 89.31 74 CYS A N 1
ATOM 575 C CA . CYS A 1 74 ? 4.915 -2.329 -9.026 1.00 89.31 74 CYS A CA 1
ATOM 576 C C . CYS A 1 74 ? 6.213 -3.121 -8.859 1.00 89.31 74 CYS A C 1
ATOM 578 O O . CYS A 1 74 ? 6.310 -4.018 -8.017 1.00 89.31 74 CYS A O 1
ATOM 580 N N . ASP A 1 75 ? 7.221 -2.786 -9.658 1.00 89.62 75 ASP A N 1
ATOM 581 C CA . ASP A 1 75 ? 8.568 -3.288 -9.416 1.00 89.62 75 ASP A CA 1
ATOM 582 C C . ASP A 1 75 ? 9.250 -2.428 -8.342 1.00 89.62 75 ASP A C 1
ATOM 584 O O . ASP A 1 75 ? 9.755 -1.341 -8.625 1.00 89.62 75 ASP A O 1
ATOM 588 N N . LEU A 1 76 ? 9.232 -2.898 -7.092 1.00 90.44 76 LEU A N 1
ATOM 589 C CA . LEU A 1 76 ? 9.841 -2.197 -5.955 1.00 90.44 76 LEU A CA 1
ATOM 590 C C . LEU A 1 76 ? 11.372 -2.158 -6.028 1.00 90.44 76 LEU A C 1
ATOM 592 O O . LEU A 1 76 ? 11.982 -1.270 -5.430 1.00 90.44 76 LEU A O 1
ATOM 596 N N . SER A 1 77 ? 11.984 -3.100 -6.750 1.00 86.94 77 SER A N 1
ATOM 597 C CA . SER A 1 77 ? 13.433 -3.178 -6.950 1.00 86.94 77 SER A CA 1
ATOM 598 C C . SER A 1 77 ? 13.924 -2.234 -8.047 1.00 86.94 77 SER A C 1
ATOM 600 O O . SER A 1 77 ? 15.125 -1.987 -8.144 1.00 86.94 77 SER A O 1
ATOM 602 N N . HIS A 1 78 ? 13.018 -1.687 -8.860 1.00 86.62 78 HIS A N 1
ATOM 603 C CA . HIS A 1 78 ? 13.362 -0.731 -9.899 1.00 86.62 78 HIS A CA 1
ATOM 604 C C . HIS A 1 78 ? 13.604 0.671 -9.322 1.00 86.62 78 HIS A C 1
ATOM 606 O O . HIS A 1 78 ? 12.702 1.293 -8.752 1.00 86.62 78 HIS A O 1
ATOM 612 N N . ALA A 1 79 ? 14.814 1.193 -9.543 1.00 86.69 79 ALA A N 1
ATOM 613 C CA . ALA A 1 79 ? 15.210 2.556 -9.194 1.00 86.69 79 ALA A CA 1
ATOM 614 C C . ALA A 1 79 ? 14.803 2.936 -7.751 1.00 86.69 79 ALA A C 1
ATOM 616 O O . ALA A 1 79 ? 15.177 2.258 -6.798 1.00 86.69 79 ALA A O 1
ATOM 617 N N . ASN A 1 80 ? 14.022 4.009 -7.588 1.00 90.25 80 ASN A N 1
ATOM 618 C CA . ASN A 1 80 ? 13.602 4.544 -6.289 1.00 90.25 80 ASN A CA 1
ATOM 619 C C . ASN A 1 80 ? 12.170 4.144 -5.890 1.00 90.25 80 ASN A C 1
ATOM 621 O O . ASN A 1 80 ? 11.607 4.741 -4.970 1.00 90.25 80 ASN A O 1
ATOM 625 N N . ASN A 1 81 ? 11.563 3.155 -6.555 1.00 92.75 81 ASN A N 1
ATOM 626 C CA . ASN A 1 81 ? 10.154 2.809 -6.340 1.00 92.75 81 ASN A CA 1
ATOM 627 C C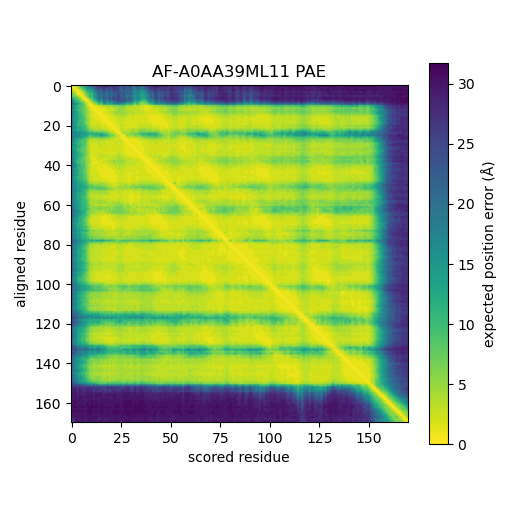 . ASN A 1 81 ? 9.854 2.405 -4.894 1.00 92.75 81 ASN A C 1
ATOM 629 O O . ASN A 1 81 ? 8.838 2.827 -4.348 1.00 92.75 81 ASN A O 1
ATOM 633 N N . SER A 1 82 ? 10.743 1.645 -4.252 1.00 93.50 82 SER A N 1
ATOM 634 C CA . SER A 1 82 ? 10.617 1.297 -2.832 1.00 93.50 82 SER A CA 1
ATOM 635 C C . SER A 1 82 ? 10.586 2.530 -1.927 1.00 93.50 82 SER A C 1
ATOM 637 O O . SER A 1 82 ? 9.697 2.657 -1.092 1.00 93.5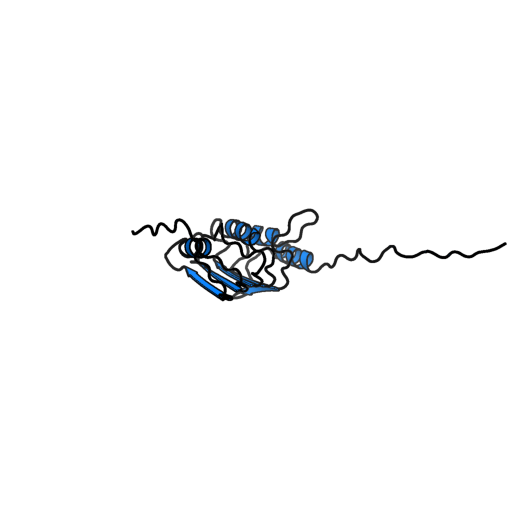0 82 SER A O 1
ATOM 639 N N . THR A 1 83 ? 11.493 3.486 -2.126 1.00 94.19 83 THR A N 1
ATOM 640 C CA . THR A 1 83 ? 11.531 4.730 -1.342 1.00 94.19 83 THR A CA 1
ATOM 641 C C . THR A 1 83 ? 10.272 5.571 -1.546 1.00 94.19 83 THR A C 1
ATOM 643 O O . THR A 1 83 ? 9.671 6.018 -0.572 1.00 94.19 83 THR A O 1
ATOM 646 N N . LEU A 1 84 ? 9.837 5.756 -2.797 1.00 94.38 84 LEU A N 1
ATOM 647 C CA . LEU A 1 84 ? 8.614 6.505 -3.113 1.00 94.38 84 LEU A CA 1
ATOM 648 C C . LEU A 1 84 ? 7.373 5.834 -2.516 1.00 94.38 84 LEU A C 1
ATOM 650 O O . LEU A 1 84 ? 6.491 6.508 -1.986 1.00 94.38 84 LEU A O 1
ATOM 654 N N . PHE A 1 85 ? 7.332 4.503 -2.545 1.00 94.88 85 PHE A N 1
ATOM 655 C CA . PHE A 1 85 ? 6.243 3.746 -1.957 1.00 94.88 85 PHE A CA 1
ATOM 656 C C . PHE A 1 85 ? 6.206 3.872 -0.426 1.00 94.88 85 PHE A C 1
ATOM 658 O O . PHE A 1 85 ? 5.136 4.093 0.136 1.00 94.88 85 PHE A O 1
ATOM 665 N N . LEU A 1 86 ? 7.353 3.815 0.260 1.00 94.06 86 LEU A N 1
ATOM 666 C CA . LEU A 1 86 ? 7.420 4.035 1.712 1.00 94.06 86 LEU A CA 1
ATOM 667 C C . LEU A 1 86 ? 6.940 5.437 2.111 1.00 94.06 86 LEU A C 1
ATOM 669 O O . LEU A 1 86 ? 6.301 5.587 3.149 1.00 94.06 86 LEU A O 1
ATOM 673 N N . VAL A 1 87 ? 7.217 6.458 1.292 1.00 93.44 87 VAL A N 1
ATOM 674 C CA . VAL A 1 87 ? 6.680 7.812 1.506 1.00 93.44 87 VAL A CA 1
ATOM 675 C C . VAL A 1 87 ? 5.159 7.811 1.387 1.00 93.44 87 VAL A C 1
ATOM 677 O O . VAL A 1 87 ? 4.492 8.359 2.258 1.00 93.44 87 VAL A O 1
ATOM 680 N N . PHE A 1 88 ? 4.608 7.153 0.366 1.00 94.31 88 PHE A N 1
ATOM 681 C CA . PHE A 1 88 ? 3.161 7.021 0.202 1.00 94.31 88 PHE A CA 1
ATOM 682 C C . PHE A 1 88 ? 2.497 6.289 1.380 1.00 94.31 88 PHE A C 1
ATOM 684 O O . PHE A 1 88 ? 1.454 6.720 1.855 1.00 94.31 88 PHE A O 1
ATOM 691 N N . LEU A 1 89 ? 3.122 5.242 1.929 1.00 93.56 89 LEU A N 1
ATOM 692 C CA . LEU A 1 89 ? 2.567 4.519 3.082 1.00 93.56 89 LEU A CA 1
ATOM 693 C C . LEU A 1 89 ? 2.371 5.395 4.330 1.00 93.56 89 LEU A C 1
ATOM 695 O O . LEU A 1 89 ? 1.516 5.080 5.159 1.00 93.56 89 LEU A O 1
ATOM 699 N N . LYS A 1 90 ? 3.106 6.510 4.457 1.00 90.56 90 LYS A N 1
ATOM 700 C CA . LYS A 1 90 ? 2.920 7.468 5.559 1.00 90.56 90 LYS A CA 1
ATOM 701 C C . LYS A 1 90 ? 1.549 8.142 5.534 1.00 90.56 90 LYS A C 1
ATOM 703 O O . LYS A 1 90 ? 1.059 8.504 6.597 1.00 90.56 90 LYS A O 1
ATOM 708 N N . SER A 1 91 ? 0.919 8.296 4.364 1.00 88.38 91 SER A N 1
ATOM 709 C CA . SER A 1 91 ? -0.429 8.877 4.262 1.00 88.38 91 SER A CA 1
ATOM 710 C C . SER A 1 91 ? -1.549 7.850 4.459 1.00 88.38 91 SER A C 1
ATOM 712 O O . SER A 1 91 ? -2.727 8.202 4.438 1.00 88.38 91 SER A O 1
ATOM 714 N N . THR A 1 92 ? -1.207 6.577 4.690 1.00 92.94 92 THR A N 1
ATOM 715 C CA . THR A 1 92 ? -2.176 5.486 4.859 1.00 92.94 92 THR A CA 1
ATOM 716 C C . THR A 1 92 ? -1.899 4.632 6.109 1.00 92.94 92 THR A C 1
ATOM 718 O O . THR A 1 92 ? -1.824 3.406 5.998 1.00 92.94 92 THR A O 1
ATOM 721 N N . PRO A 1 93 ? -1.734 5.222 7.311 1.00 92.19 93 PRO A N 1
ATOM 722 C CA . PRO A 1 93 ? -1.304 4.491 8.510 1.00 92.19 93 PRO A CA 1
ATOM 723 C C . PRO A 1 93 ? -2.282 3.394 8.966 1.00 92.19 93 PRO A C 1
ATOM 725 O O . PRO A 1 93 ? -1.858 2.425 9.592 1.00 92.19 93 PRO A O 1
ATOM 728 N N . ASN A 1 94 ? -3.568 3.505 8.620 1.00 94.62 94 ASN A N 1
ATOM 729 C CA . ASN A 1 94 ? -4.615 2.564 9.031 1.00 94.62 94 ASN A CA 1
ATOM 730 C C . ASN A 1 94 ? -4.777 1.339 8.117 1.00 94.62 94 ASN A C 1
ATOM 732 O O . ASN A 1 94 ? -5.696 0.541 8.311 1.00 94.62 94 ASN A O 1
ATOM 736 N N . VAL A 1 95 ? -3.885 1.142 7.141 1.00 96.62 95 VAL A N 1
ATOM 737 C CA . VAL A 1 95 ? -3.907 -0.066 6.308 1.00 96.62 95 VAL A CA 1
ATOM 738 C C . VAL A 1 95 ? -3.637 -1.302 7.169 1.00 96.62 95 VAL A C 1
ATOM 740 O O . VAL A 1 95 ? -2.556 -1.479 7.725 1.00 96.62 95 VAL A O 1
ATOM 743 N N . MET A 1 96 ? -4.624 -2.194 7.212 1.00 96.88 96 MET A N 1
ATOM 744 C CA . MET A 1 96 ? -4.581 -3.481 7.910 1.00 96.88 96 MET A CA 1
ATOM 745 C C . MET A 1 96 ? -4.191 -4.628 6.980 1.00 96.88 96 MET A C 1
ATOM 747 O O . MET A 1 96 ? -3.611 -5.621 7.417 1.00 96.88 96 MET A O 1
ATOM 751 N N . VAL A 1 97 ? -4.524 -4.511 5.692 1.00 97.62 97 VAL A N 1
ATOM 752 C CA . VAL A 1 97 ? -4.238 -5.525 4.673 1.00 97.62 97 VAL A CA 1
ATOM 753 C C . VAL A 1 97 ? -3.389 -4.906 3.575 1.00 97.62 97 VAL A C 1
ATOM 755 O O . VAL A 1 97 ? -3.904 -4.158 2.743 1.00 97.62 97 VAL A O 1
ATOM 758 N N . LEU A 1 98 ? -2.111 -5.273 3.531 1.00 96.25 98 LEU A N 1
ATOM 759 C CA . LEU A 1 98 ? -1.191 -4.874 2.475 1.00 96.25 98 LEU A CA 1
ATOM 760 C C . LEU A 1 98 ? -0.920 -6.053 1.542 1.00 96.25 98 LEU A C 1
ATOM 762 O O . LEU A 1 98 ? -0.438 -7.104 1.964 1.00 96.25 98 LEU A O 1
ATOM 766 N N . ARG A 1 99 ? -1.198 -5.874 0.251 1.00 95.56 99 ARG A N 1
ATOM 767 C CA . ARG A 1 99 ? -0.805 -6.811 -0.802 1.00 95.56 99 ARG A CA 1
ATOM 768 C C . ARG A 1 99 ? 0.295 -6.206 -1.662 1.00 95.56 99 ARG A C 1
ATOM 770 O O . ARG A 1 99 ? 0.069 -5.200 -2.328 1.00 95.56 99 ARG A O 1
ATOM 777 N N . LEU A 1 100 ? 1.442 -6.871 -1.706 1.00 93.19 100 LEU A N 1
ATOM 778 C CA . LEU A 1 100 ? 2.576 -6.529 -2.557 1.00 93.19 100 LEU A CA 1
ATOM 779 C C . LEU A 1 100 ? 2.694 -7.562 -3.677 1.00 93.19 100 LEU A C 1
ATOM 781 O O . LEU A 1 100 ? 2.927 -8.744 -3.432 1.00 93.19 100 LEU A O 1
ATOM 785 N N . SER A 1 101 ? 2.502 -7.120 -4.917 1.00 90.00 101 SER A N 1
ATOM 786 C CA . SER A 1 101 ? 2.800 -7.919 -6.106 1.00 90.00 101 SER A CA 1
ATOM 787 C C . SER A 1 101 ? 4.146 -7.487 -6.673 1.00 90.00 101 SER A C 1
ATOM 789 O O . SER A 1 101 ? 4.202 -6.596 -7.517 1.00 90.00 101 SER A O 1
ATOM 791 N N . ALA A 1 102 ? 5.221 -8.100 -6.181 1.00 81.56 102 ALA A N 1
ATOM 792 C CA . ALA A 1 102 ? 6.595 -7.800 -6.568 1.00 81.56 102 ALA A CA 1
ATOM 793 C C . ALA A 1 102 ? 7.411 -9.098 -6.642 1.00 81.56 102 ALA A C 1
ATOM 795 O O . ALA A 1 102 ? 7.210 -10.010 -5.841 1.00 81.56 102 ALA A O 1
ATOM 796 N N . ALA A 1 103 ? 8.326 -9.187 -7.611 1.00 82.12 103 ALA A N 1
ATOM 797 C CA . ALA A 1 103 ? 9.214 -10.346 -7.747 1.00 82.12 103 ALA A CA 1
ATOM 798 C C . ALA A 1 103 ? 10.295 -10.377 -6.650 1.00 82.12 103 ALA A C 1
ATOM 800 O O . ALA A 1 103 ? 10.718 -11.451 -6.223 1.00 82.12 103 ALA A O 1
ATOM 801 N N . GLY A 1 104 ? 10.706 -9.201 -6.169 1.00 87.19 104 GLY A N 1
ATOM 802 C CA . GLY A 1 104 ? 11.620 -9.039 -5.047 1.00 87.19 104 GLY A CA 1
ATOM 803 C C . GLY A 1 104 ? 11.142 -7.968 -4.074 1.00 87.19 104 GLY A C 1
ATOM 804 O O . GLY A 1 104 ? 10.409 -7.050 -4.451 1.00 87.19 104 GLY A O 1
ATOM 805 N N . ILE A 1 105 ? 11.554 -8.100 -2.813 1.00 90.25 105 ILE A N 1
ATOM 806 C CA . ILE A 1 105 ? 11.308 -7.111 -1.763 1.00 90.25 105 ILE A CA 1
ATOM 807 C C . ILE A 1 105 ? 12.660 -6.538 -1.330 1.00 90.25 105 ILE A C 1
ATOM 809 O O . ILE A 1 105 ? 13.446 -7.240 -0.691 1.00 90.25 105 ILE A O 1
ATOM 813 N N . PRO A 1 106 ? 12.944 -5.274 -1.676 1.00 92.56 106 PRO A N 1
ATOM 814 C CA . PRO A 1 106 ? 14.163 -4.590 -1.258 1.00 92.56 106 PRO A CA 1
ATOM 815 C C . PRO A 1 106 ? 14.318 -4.479 0.265 1.00 92.56 106 PRO A C 1
ATOM 817 O O . PRO A 1 106 ? 13.336 -4.342 0.993 1.00 92.56 106 PRO A O 1
ATOM 820 N N . ASN A 1 107 ? 15.558 -4.435 0.757 1.00 93.56 107 ASN A N 1
ATOM 821 C CA . ASN A 1 107 ? 15.838 -4.351 2.197 1.00 93.56 107 ASN A CA 1
ATOM 822 C C . ASN A 1 107 ? 15.222 -3.110 2.860 1.00 93.56 107 ASN A C 1
ATOM 824 O O . ASN A 1 107 ? 14.734 -3.195 3.982 1.00 93.56 107 ASN A O 1
ATOM 828 N N . ASN A 1 108 ? 15.193 -1.961 2.177 1.00 92.50 108 ASN A N 1
ATOM 829 C CA . ASN A 1 108 ? 14.553 -0.753 2.708 1.00 92.50 108 ASN A CA 1
ATOM 830 C C . ASN A 1 108 ? 13.037 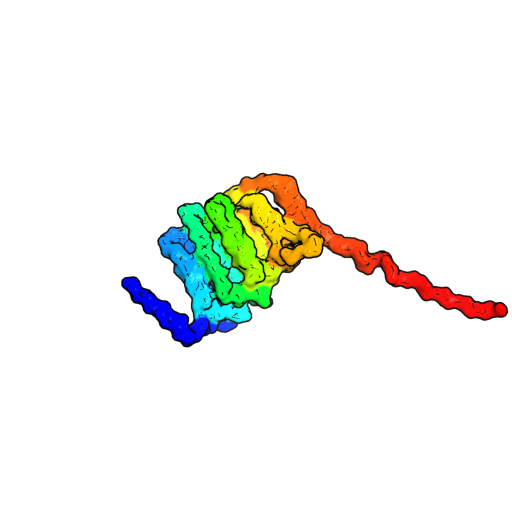-0.929 2.895 1.00 92.50 108 ASN A C 1
ATOM 832 O O . ASN A 1 108 ? 12.491 -0.373 3.842 1.00 92.50 108 ASN A O 1
ATOM 836 N N . MET A 1 109 ? 12.367 -1.727 2.054 1.00 92.88 109 MET A N 1
ATOM 837 C CA . MET A 1 109 ? 10.962 -2.087 2.266 1.00 92.88 109 MET A CA 1
ATOM 838 C C . MET A 1 109 ? 10.787 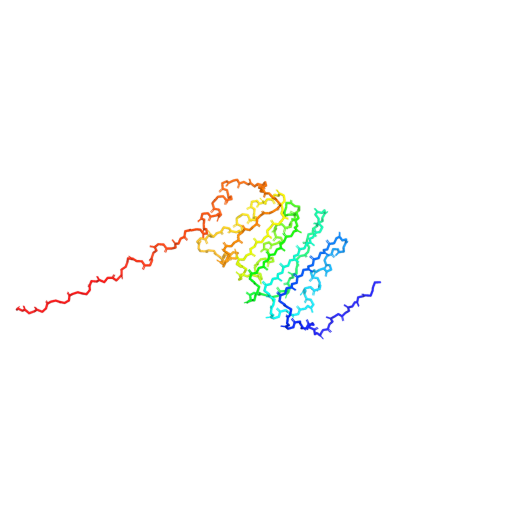-2.920 3.531 1.00 92.88 109 MET A C 1
ATOM 840 O O . MET A 1 109 ? 9.864 -2.662 4.297 1.00 92.88 109 MET A O 1
ATOM 844 N N . LEU A 1 110 ? 11.677 -3.888 3.765 1.00 93.06 110 LEU A N 1
ATOM 845 C CA . LEU A 1 110 ? 11.648 -4.709 4.976 1.00 93.06 110 LEU A CA 1
ATOM 846 C C . LEU A 1 110 ? 11.862 -3.847 6.217 1.00 93.06 110 LEU A C 1
ATOM 848 O O . LEU A 1 110 ? 11.015 -3.863 7.098 1.00 93.06 110 LEU A O 1
ATOM 852 N N . HIS A 1 111 ? 12.913 -3.022 6.226 1.00 92.19 111 HIS A N 1
ATOM 853 C CA . HIS A 1 111 ? 13.187 -2.087 7.317 1.00 92.19 111 HIS A CA 1
ATOM 854 C C . HIS A 1 111 ? 12.043 -1.105 7.557 1.00 92.19 111 HIS A C 1
ATOM 856 O O . HIS A 1 111 ? 11.709 -0.834 8.704 1.00 92.19 111 HIS A O 1
ATOM 862 N N . GLY A 1 112 ? 11.439 -0.578 6.490 1.00 91.31 112 GLY A N 1
ATOM 863 C CA . GLY A 1 112 ? 10.296 0.316 6.607 1.00 91.31 112 GLY A CA 1
ATOM 864 C C . GLY A 1 112 ? 9.093 -0.366 7.253 1.00 91.31 112 GLY A C 1
ATOM 865 O O . GLY A 1 112 ? 8.396 0.254 8.043 1.00 91.31 112 GLY A O 1
ATOM 866 N N . LEU A 1 113 ? 8.868 -1.648 6.961 1.00 91.81 113 LEU A N 1
ATOM 867 C CA . LEU A 1 113 ? 7.787 -2.429 7.555 1.00 91.81 113 LEU A CA 1
ATOM 868 C C . LEU A 1 113 ? 8.140 -3.026 8.927 1.00 91.81 113 LEU A C 1
ATOM 870 O O . LEU A 1 113 ? 7.248 -3.583 9.555 1.00 91.81 113 LEU A O 1
ATOM 874 N N . THR A 1 114 ? 9.373 -2.942 9.416 1.00 92.75 114 THR A N 1
ATOM 875 C CA . THR A 1 114 ? 9.747 -3.438 10.752 1.00 92.75 114 THR A CA 1
ATOM 876 C C . THR A 1 114 ? 9.262 -2.475 11.838 1.00 92.75 114 THR A C 1
ATOM 878 O O . THR A 1 114 ? 9.477 -1.267 11.734 1.00 92.75 114 THR A O 1
ATOM 881 N N . LEU A 1 115 ? 8.644 -2.992 12.907 1.00 88.62 115 LEU A N 1
ATOM 882 C CA . LEU A 1 115 ? 8.372 -2.187 14.102 1.00 88.62 115 LEU A CA 1
ATOM 883 C C . LEU A 1 115 ? 9.685 -1.968 14.860 1.00 88.62 115 LEU A C 1
ATOM 885 O O . LEU A 1 115 ? 10.367 -2.925 15.217 1.00 88.62 115 LEU A O 1
ATOM 889 N N . MET A 1 116 ? 10.054 -0.706 15.077 1.00 84.81 116 MET A N 1
ATOM 890 C CA . MET A 1 116 ? 11.230 -0.334 15.862 1.00 84.81 116 MET A CA 1
ATOM 891 C C . MET A 1 116 ? 10.790 0.486 17.069 1.00 84.81 116 MET A C 1
ATOM 893 O O . MET A 1 116 ? 10.099 1.493 16.913 1.00 84.81 116 MET A O 1
ATOM 897 N N . GLU A 1 117 ? 11.227 0.079 18.257 1.00 80.44 117 GLU A N 1
ATOM 898 C CA . GLU A 1 117 ? 10.963 0.808 19.495 1.00 80.44 117 GLU A CA 1
ATOM 899 C C . GLU A 1 117 ? 11.471 2.259 19.397 1.00 80.44 117 GLU A C 1
ATOM 901 O O . GLU A 1 117 ? 12.557 2.527 18.871 1.00 80.44 117 GLU A O 1
ATOM 906 N N . GLY A 1 118 ? 10.654 3.211 19.857 1.00 78.62 118 GLY A N 1
ATOM 907 C CA . GLY A 1 118 ? 10.983 4.639 19.832 1.00 78.62 118 GLY A CA 1
ATOM 908 C C . GLY A 1 118 ? 10.981 5.296 18.445 1.00 78.62 118 GLY A C 1
ATOM 909 O O . GLY A 1 118 ? 11.471 6.419 18.317 1.00 78.62 118 GLY A O 1
ATOM 910 N N . LYS A 1 119 ? 10.456 4.635 17.402 1.00 81.00 119 LYS A N 1
ATOM 911 C CA . LYS A 1 119 ? 10.304 5.213 16.056 1.00 81.00 119 LYS A CA 1
ATOM 912 C C . LYS A 1 119 ? 8.871 5.119 15.546 1.00 81.00 119 LYS A C 1
ATOM 914 O O . LYS A 1 119 ? 8.179 4.133 15.786 1.00 81.00 119 LYS A O 1
ATOM 919 N N . ASP A 1 120 ? 8.476 6.114 14.755 1.00 81.50 120 ASP A N 1
ATOM 920 C CA . ASP A 1 120 ? 7.200 6.096 14.043 1.00 81.50 120 ASP A CA 1
ATOM 921 C C . ASP A 1 120 ? 7.148 4.909 13.074 1.00 81.50 120 ASP A C 1
ATOM 923 O O . ASP A 1 120 ? 7.936 4.810 12.127 1.00 81.50 120 ASP A O 1
ATOM 927 N N . SER A 1 121 ? 6.205 4.001 13.317 1.00 83.69 121 SER A N 1
ATOM 928 C CA . SER A 1 121 ? 5.998 2.821 12.486 1.00 83.69 121 SER A CA 1
ATOM 929 C C . SER A 1 121 ? 5.262 3.163 11.194 1.00 83.69 121 SER A C 1
ATOM 931 O O . SER A 1 121 ? 4.223 3.828 11.204 1.00 83.69 121 SER A O 1
ATOM 933 N N . LEU A 1 122 ? 5.757 2.640 10.068 1.00 86.88 122 LEU A N 1
ATOM 934 C CA . LEU A 1 122 ? 4.983 2.599 8.834 1.00 86.88 122 LEU A CA 1
ATOM 935 C C . LEU A 1 122 ? 3.979 1.445 8.947 1.00 86.88 122 LEU A C 1
ATOM 937 O O . LEU A 1 122 ? 4.351 0.271 9.012 1.00 86.88 122 LEU A O 1
ATOM 941 N N . LEU A 1 123 ? 2.693 1.794 8.945 1.00 92.12 123 LEU A N 1
ATOM 942 C CA . LEU A 1 123 ? 1.564 0.868 9.092 1.00 92.12 123 LEU A CA 1
ATOM 943 C C . LEU A 1 123 ? 1.529 0.160 10.461 1.00 92.12 123 LEU A C 1
ATOM 945 O O . LEU A 1 123 ? 1.702 -1.064 10.530 1.00 92.12 123 LEU A O 1
ATOM 949 N N . PRO A 1 124 ? 1.279 0.891 11.561 1.00 90.25 124 PRO A N 1
ATOM 950 C CA . PRO A 1 124 ? 1.125 0.284 12.885 1.00 90.25 124 PRO A CA 1
ATOM 951 C C . PRO A 1 124 ? -0.029 -0.733 12.931 1.00 90.25 124 PRO A C 1
ATOM 953 O O . PRO A 1 124 ? 0.060 -1.735 13.630 1.00 90.25 124 PRO A O 1
ATOM 956 N N . SER A 1 125 ? -1.073 -0.524 12.124 1.00 91.94 125 SER A N 1
ATOM 957 C CA . SER A 1 125 ? -2.290 -1.344 12.092 1.00 91.94 125 SER A CA 1
ATOM 958 C C . SER A 1 125 ? -2.205 -2.576 11.178 1.00 91.94 125 SER A C 1
ATOM 960 O O . SER A 1 125 ? -3.210 -3.263 10.987 1.00 91.94 125 SER A O 1
ATOM 962 N N . LEU A 1 126 ? -1.048 -2.854 10.565 1.00 93.88 126 LEU A N 1
ATOM 963 C CA . LEU A 1 126 ? -0.898 -3.939 9.590 1.00 93.88 126 LEU A CA 1
ATOM 964 C C . LEU A 1 126 ? -1.075 -5.315 10.252 1.00 93.88 126 LEU A C 1
ATOM 966 O O . LEU A 1 126 ? -0.257 -5.722 11.070 1.00 93.88 126 LEU A O 1
ATOM 970 N N . LEU A 1 127 ? -2.096 -6.059 9.817 1.00 92.94 127 LEU A N 1
ATOM 971 C CA . LEU A 1 127 ? -2.401 -7.417 10.286 1.00 92.94 127 LEU A CA 1
ATOM 972 C C . LEU A 1 127 ? -2.109 -8.489 9.234 1.00 92.94 127 LEU A C 1
ATOM 974 O O . LEU A 1 127 ? -1.811 -9.634 9.563 1.00 92.94 127 LEU A O 1
ATOM 978 N N . VAL A 1 128 ? -2.248 -8.142 7.954 1.00 94.50 128 VAL A N 1
ATOM 979 C CA . VAL A 1 128 ? -2.158 -9.098 6.851 1.00 94.50 128 VAL A CA 1
ATOM 980 C C . VAL A 1 128 ? -1.203 -8.568 5.792 1.00 94.50 128 VAL A C 1
ATOM 982 O O . VAL A 1 128 ? -1.524 -7.621 5.075 1.00 94.50 128 VAL A O 1
ATOM 985 N N . LEU A 1 129 ? -0.060 -9.238 5.643 1.00 93.06 129 LEU A N 1
ATOM 986 C CA . LEU A 1 129 ? 0.880 -9.026 4.547 1.00 93.06 129 LEU A CA 1
ATOM 987 C C . LEU A 1 129 ? 0.733 -10.154 3.518 1.00 93.06 129 LEU A C 1
ATOM 989 O O . LEU A 1 129 ? 1.038 -11.312 3.795 1.00 93.06 129 LEU A O 1
ATOM 993 N N . LYS A 1 130 ? 0.259 -9.821 2.316 1.00 92.62 130 LYS A N 1
ATOM 994 C CA . LYS A 1 130 ? 0.156 -10.754 1.184 1.00 92.62 130 LYS A CA 1
ATOM 995 C C . LYS A 1 130 ? 1.231 -10.438 0.161 1.00 92.62 130 LYS A C 1
ATOM 997 O O . LYS A 1 130 ? 1.290 -9.318 -0.337 1.00 92.62 130 LYS A O 1
ATOM 1002 N N . ILE A 1 131 ? 2.013 -11.440 -0.214 1.00 89.56 131 ILE A N 1
ATOM 1003 C CA . ILE A 1 131 ? 3.063 -11.312 -1.225 1.00 89.56 131 ILE A CA 1
ATOM 1004 C C . ILE A 1 131 ? 2.701 -12.230 -2.394 1.00 89.56 131 ILE A C 1
ATOM 1006 O O . ILE A 1 131 ? 2.316 -13.378 -2.185 1.00 89.56 131 ILE A O 1
ATOM 1010 N N . ALA A 1 132 ? 2.714 -11.700 -3.616 1.00 85.25 132 ALA A N 1
ATOM 1011 C CA . ALA A 1 132 ? 2.284 -12.403 -4.825 1.00 85.25 132 ALA A CA 1
ATOM 1012 C C . ALA A 1 132 ? 3.226 -12.101 -6.011 1.00 85.25 132 ALA A C 1
ATOM 1014 O O . ALA A 1 132 ? 3.828 -11.029 -6.042 1.00 85.25 132 ALA A O 1
ATOM 1015 N N . PRO A 1 133 ? 3.325 -12.983 -7.027 1.00 71.62 133 PRO A N 1
ATOM 1016 C CA . PRO A 1 133 ? 2.623 -14.263 -7.184 1.00 71.62 133 PRO A CA 1
ATOM 1017 C C . PRO A 1 133 ? 3.289 -15.471 -6.493 1.00 71.62 133 PRO A C 1
ATOM 1019 O O . PRO A 1 133 ? 2.801 -16.583 -6.660 1.00 71.62 133 PRO A O 1
ATOM 1022 N N . GLY A 1 134 ? 4.364 -15.295 -5.722 1.00 76.00 134 GLY A N 1
ATOM 1023 C CA . GLY A 1 134 ? 5.066 -16.406 -5.070 1.00 76.00 134 GLY A CA 1
ATOM 1024 C C . GLY A 1 134 ? 5.960 -15.958 -3.916 1.00 76.00 134 GLY A C 1
ATOM 1025 O O . GLY A 1 134 ? 5.745 -14.889 -3.346 1.00 76.00 134 GLY A O 1
ATOM 1026 N N . VAL A 1 135 ? 6.961 -16.779 -3.584 1.00 78.31 135 VAL A N 1
ATOM 1027 C CA . VAL A 1 135 ? 7.974 -16.436 -2.574 1.00 78.31 135 VAL A CA 1
ATOM 1028 C C . VAL A 1 135 ? 8.831 -15.283 -3.113 1.00 78.31 135 VAL A C 1
ATOM 1030 O O . VAL A 1 135 ? 9.414 -15.431 -4.189 1.00 78.31 135 VAL A O 1
ATOM 1033 N N . PRO A 1 136 ? 8.899 -14.134 -2.421 1.00 81.00 136 PRO A N 1
ATOM 1034 C CA . PRO A 1 136 ? 9.678 -12.996 -2.893 1.00 81.00 136 PRO A CA 1
ATOM 1035 C C . PRO A 1 136 ? 11.177 -13.281 -2.806 1.00 81.00 136 PRO A C 1
ATOM 1037 O O . PRO A 1 136 ? 11.655 -13.856 -1.826 1.00 81.00 136 PRO A O 1
ATOM 1040 N N . LEU A 1 137 ? 11.942 -12.776 -3.772 1.00 86.44 137 LEU A N 1
ATOM 1041 C CA . LEU A 1 137 ? 13.386 -12.627 -3.600 1.00 86.44 137 LEU A CA 1
ATOM 1042 C C . LEU A 1 137 ? 13.645 -11.532 -2.553 1.00 86.44 137 LEU A C 1
ATOM 1044 O O . LEU A 1 137 ? 13.322 -10.366 -2.778 1.00 86.44 137 LEU A O 1
ATOM 1048 N N . CYS A 1 138 ? 14.182 -11.901 -1.393 1.00 91.25 138 CYS A N 1
ATOM 1049 C CA . CYS A 1 138 ? 14.467 -10.975 -0.297 1.00 91.25 138 CYS A CA 1
ATOM 1050 C C . CYS A 1 138 ? 15.587 -11.504 0.606 1.00 91.25 138 CYS A C 1
ATOM 1052 O O . CYS A 1 138 ? 15.939 -12.684 0.550 1.00 91.25 138 CYS A O 1
ATOM 1054 N N . GLU A 1 139 ? 16.151 -10.631 1.442 1.00 94.12 139 GLU A N 1
ATOM 1055 C CA . GLU A 1 139 ? 17.060 -11.059 2.504 1.00 94.12 139 GLU A CA 1
ATOM 1056 C C . GLU A 1 139 ? 16.236 -11.709 3.626 1.00 94.12 139 GLU A C 1
ATOM 1058 O O . GLU A 1 139 ? 15.365 -11.084 4.237 1.00 94.12 139 GLU A O 1
ATOM 1063 N N . VAL A 1 140 ? 16.474 -13.003 3.847 1.00 92.88 140 VAL A N 1
ATOM 1064 C CA . VAL A 1 140 ? 15.617 -13.849 4.686 1.00 92.88 140 VAL A CA 1
ATOM 1065 C C . VAL A 1 140 ? 15.662 -13.434 6.156 1.00 92.88 140 VAL A C 1
ATOM 1067 O O . VAL A 1 140 ? 14.624 -13.460 6.813 1.00 92.88 140 VAL A O 1
ATOM 1070 N N . LYS A 1 141 ? 16.822 -13.023 6.685 1.00 95.19 141 LYS A N 1
ATOM 1071 C CA . LYS A 1 141 ? 16.944 -12.614 8.094 1.00 95.19 141 LYS A CA 1
ATOM 1072 C C . LYS A 1 141 ? 16.173 -11.325 8.370 1.00 95.19 141 LYS A C 1
ATOM 1074 O O . LYS A 1 141 ? 15.481 -11.241 9.377 1.00 95.19 141 LYS A O 1
ATOM 1079 N N . LEU A 1 142 ? 16.244 -10.350 7.467 1.00 94.75 142 LEU A N 1
ATOM 1080 C CA . LEU A 1 142 ? 15.485 -9.106 7.525 1.00 94.75 142 LEU A CA 1
ATOM 1081 C C . LEU A 1 142 ? 13.990 -9.373 7.391 1.00 94.75 142 LEU A C 1
ATOM 1083 O O . LEU A 1 142 ? 13.195 -8.756 8.096 1.00 94.75 142 LEU A O 1
ATOM 1087 N N . PHE A 1 143 ? 13.601 -10.298 6.511 1.00 93.00 143 PHE A N 1
ATOM 1088 C CA . PHE A 1 143 ? 12.201 -10.663 6.347 1.00 93.00 143 PHE A CA 1
ATOM 1089 C C . PHE A 1 143 ? 11.639 -11.307 7.619 1.00 93.00 143 PHE A C 1
ATOM 1091 O O . PHE A 1 143 ? 10.595 -10.878 8.103 1.00 93.00 143 PHE A O 1
ATOM 1098 N N . ILE A 1 144 ? 12.355 -12.279 8.194 1.00 92.94 144 ILE A N 1
ATOM 1099 C CA . ILE A 1 144 ? 11.972 -12.925 9.457 1.00 92.94 144 ILE A CA 1
ATOM 1100 C C . ILE A 1 144 ? 11.927 -11.900 10.594 1.00 92.94 144 ILE A C 1
ATOM 1102 O O . ILE A 1 144 ? 10.903 -11.805 11.261 1.00 92.94 144 ILE A O 1
ATOM 1106 N N . GLY A 1 145 ? 12.964 -11.073 10.759 1.00 93.56 145 GLY A N 1
ATOM 1107 C CA . GLY A 1 145 ? 12.994 -10.053 11.812 1.00 93.56 145 GLY A CA 1
ATOM 1108 C C . GLY A 1 145 ? 11.864 -9.023 11.687 1.00 93.56 145 GLY A C 1
ATOM 1109 O O . GLY A 1 145 ? 11.294 -8.594 12.687 1.00 93.56 145 GLY A O 1
ATOM 1110 N N . MET A 1 146 ? 11.471 -8.661 10.459 1.00 93.75 146 MET A N 1
ATOM 1111 C CA . MET A 1 146 ? 10.291 -7.824 10.220 1.00 93.75 146 MET A CA 1
ATOM 1112 C C . MET A 1 146 ? 9.001 -8.517 10.677 1.00 93.75 146 MET A C 1
ATOM 1114 O O . MET A 1 146 ? 8.191 -7.882 11.352 1.00 93.75 146 MET A O 1
ATOM 1118 N N . LEU A 1 147 ? 8.818 -9.806 10.372 1.00 92.19 147 LEU A N 1
ATOM 1119 C CA . LEU A 1 147 ? 7.652 -10.566 10.832 1.00 92.19 147 LEU A CA 1
ATOM 1120 C C . LEU A 1 147 ? 7.617 -10.694 12.360 1.00 92.19 147 LEU A C 1
ATOM 1122 O O . LEU A 1 147 ? 6.581 -10.435 12.966 1.00 92.19 147 LEU A O 1
ATOM 1126 N N . GLU A 1 148 ? 8.741 -11.051 12.982 1.00 92.94 148 GLU A N 1
ATOM 1127 C CA . GLU A 1 148 ? 8.861 -11.194 14.438 1.00 92.94 148 GLU A CA 1
ATOM 1128 C C . GLU A 1 148 ? 8.501 -9.894 15.158 1.00 92.94 148 GLU A C 1
ATOM 1130 O O . GLU A 1 148 ? 7.692 -9.927 16.085 1.00 92.94 148 GLU A O 1
ATOM 1135 N N . SER A 1 149 ? 8.988 -8.749 14.657 1.00 91.56 149 SER A N 1
ATOM 1136 C CA . SER A 1 149 ? 8.688 -7.426 15.229 1.00 91.56 149 SER A CA 1
ATOM 1137 C C . SER A 1 149 ? 7.194 -7.098 15.299 1.00 91.56 149 SER A C 1
ATOM 1139 O O . SER A 1 149 ? 6.800 -6.227 16.06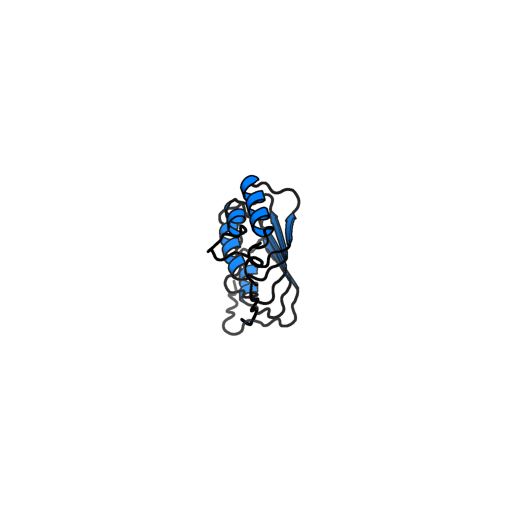2 1.00 91.56 149 SER A O 1
ATOM 1141 N N . ARG A 1 150 ? 6.354 -7.776 14.504 1.00 89.12 150 ARG A N 1
ATOM 1142 C CA . ARG A 1 150 ? 4.897 -7.571 14.441 1.00 89.12 150 ARG A CA 1
ATOM 1143 C C . ARG A 1 150 ? 4.089 -8.646 15.167 1.00 89.12 150 ARG A C 1
ATOM 1145 O O . ARG A 1 150 ? 2.875 -8.509 15.285 1.00 89.12 150 ARG A O 1
ATOM 1152 N N . CYS A 1 151 ? 4.739 -9.713 15.622 1.00 86.31 151 CYS A N 1
ATOM 1153 C CA . CYS A 1 151 ? 4.101 -10.830 16.319 1.00 86.31 151 CYS A CA 1
ATOM 1154 C C . CYS A 1 151 ? 4.261 -10.747 17.841 1.00 86.31 151 CYS A C 1
ATOM 1156 O O . CYS A 1 151 ? 3.494 -11.382 18.567 1.00 86.31 151 CYS A O 1
ATOM 1158 N N . THR A 1 152 ? 5.242 -9.992 18.334 1.00 72.81 152 THR A N 1
ATOM 1159 C CA . THR A 1 152 ? 5.441 -9.777 19.767 1.00 72.81 152 THR A CA 1
ATOM 1160 C C . THR A 1 152 ? 4.317 -8.903 20.315 1.00 72.81 152 THR A C 1
ATOM 1162 O O . THR A 1 152 ? 4.173 -7.748 19.922 1.00 72.81 152 THR A O 1
ATOM 1165 N N . LYS A 1 153 ? 3.496 -9.462 21.208 1.00 60.53 153 LYS A N 1
ATOM 1166 C CA . LYS A 1 153 ? 2.643 -8.660 22.089 1.00 60.53 153 LYS A CA 1
ATOM 1167 C C . LYS A 1 153 ? 3.536 -8.050 23.161 1.00 60.53 153 LYS A C 1
ATOM 1169 O O . LYS A 1 153 ? 4.384 -8.765 23.688 1.00 60.53 153 LYS A O 1
ATOM 1174 N N . ASP A 1 154 ? 3.317 -6.785 23.495 1.00 56.78 154 ASP A N 1
ATOM 1175 C CA . ASP A 1 154 ? 3.895 -6.185 24.694 1.00 56.78 154 ASP A CA 1
ATOM 1176 C C . ASP A 1 154 ? 3.490 -7.047 25.903 1.00 56.78 154 ASP A C 1
ATOM 1178 O O . ASP A 1 154 ? 2.325 -7.083 26.302 1.00 56.78 154 ASP A O 1
ATOM 1182 N N . GLU A 1 155 ? 4.429 -7.814 26.458 1.00 50.88 155 GLU A N 1
ATOM 1183 C CA . GLU A 1 155 ? 4.213 -8.640 27.655 1.00 50.88 155 GLU A CA 1
ATOM 1184 C C . GLU A 1 155 ? 4.289 -7.820 28.961 1.00 50.88 155 GLU A C 1
ATOM 1186 O O . GLU A 1 155 ? 4.402 -8.394 30.044 1.00 50.88 155 GLU A O 1
ATOM 1191 N N . ASP A 1 156 ? 4.181 -6.488 28.901 1.00 49.69 156 ASP A N 1
ATOM 1192 C CA . ASP A 1 156 ? 4.498 -5.607 30.036 1.00 49.69 156 ASP A CA 1
ATOM 1193 C C . ASP A 1 156 ? 3.306 -4.974 30.774 1.00 49.69 156 ASP A C 1
ATOM 1195 O O . ASP A 1 156 ? 3.507 -4.170 31.682 1.00 49.69 156 ASP A O 1
ATOM 1199 N N . ASP A 1 157 ? 2.070 -5.416 30.529 1.00 48.56 157 ASP A N 1
ATOM 1200 C CA . ASP A 1 157 ? 0.896 -4.933 31.284 1.00 48.56 157 ASP A CA 1
ATOM 1201 C C . ASP A 1 157 ? 0.490 -5.813 32.484 1.00 48.56 157 ASP A C 1
ATOM 1203 O O . ASP A 1 157 ? -0.612 -5.683 33.016 1.00 48.56 157 ASP A O 1
ATOM 1207 N N . ASN A 1 158 ? 1.364 -6.708 32.975 1.00 45.91 158 ASN A N 1
ATOM 1208 C CA . ASN A 1 158 ? 0.994 -7.577 34.104 1.00 45.91 158 ASN A CA 1
ATOM 1209 C C . ASN A 1 158 ? 2.057 -7.809 35.190 1.00 45.91 158 ASN A C 1
ATOM 1211 O O . ASN A 1 158 ? 2.126 -8.885 35.788 1.00 45.91 158 ASN A O 1
ATOM 1215 N N . LYS A 1 159 ? 2.845 -6.780 35.534 1.00 49.16 159 LYS A N 1
ATOM 1216 C CA . LYS A 1 159 ? 3.580 -6.745 36.815 1.00 49.16 159 LYS A CA 1
ATOM 1217 C C . LYS A 1 159 ? 3.565 -5.362 37.479 1.00 49.16 159 LYS A C 1
ATOM 1219 O O . LYS A 1 159 ? 4.596 -4.701 37.525 1.00 49.16 159 LYS A O 1
ATOM 1224 N N . LYS A 1 160 ? 2.425 -4.984 38.081 1.00 45.31 160 LYS A N 1
ATOM 1225 C CA . LYS A 1 160 ? 2.299 -4.438 39.466 1.00 45.31 160 LYS A CA 1
ATOM 1226 C C . LYS A 1 160 ? 0.967 -3.695 39.709 1.00 45.31 160 LYS A C 1
ATOM 1228 O O . LYS A 1 160 ? 0.925 -2.489 39.909 1.00 45.31 160 LYS A O 1
ATOM 1233 N N . GLY A 1 161 ? -0.110 -4.456 39.845 1.00 44.28 161 GLY A N 1
ATOM 1234 C CA . GLY A 1 161 ? -1.056 -4.332 40.964 1.00 44.28 161 GLY A CA 1
ATOM 1235 C C . GLY A 1 161 ? -1.165 -5.754 41.522 1.00 44.28 161 GLY A C 1
ATOM 1236 O O . GLY A 1 161 ? -1.177 -6.696 40.745 1.00 44.28 161 GLY A O 1
ATOM 1237 N N . THR A 1 162 ? -1.068 -6.071 42.806 1.00 40.66 162 THR A N 1
ATOM 1238 C CA . THR A 1 162 ? -1.745 -5.489 43.958 1.00 40.66 162 THR A CA 1
ATOM 1239 C C . THR A 1 162 ? -1.043 -6.057 45.193 1.00 40.66 162 THR A C 1
ATOM 1241 O O . THR A 1 162 ? -0.878 -7.271 45.303 1.00 40.66 162 THR A O 1
ATOM 1244 N N . ARG A 1 163 ? -0.632 -5.215 46.142 1.00 41.41 163 ARG A N 1
ATOM 1245 C CA . ARG A 1 163 ? -0.450 -5.656 47.533 1.00 41.41 163 ARG A CA 1
ATOM 1246 C C . ARG A 1 163 ? -0.912 -4.544 48.461 1.00 41.41 163 ARG A C 1
ATOM 1248 O O . ARG A 1 163 ? -0.124 -3.873 49.113 1.00 41.41 163 ARG A O 1
ATOM 1255 N N . SER A 1 164 ? -2.217 -4.324 48.441 1.00 48.53 164 SER A N 1
ATOM 1256 C CA . SER A 1 164 ? -2.944 -3.800 49.583 1.00 48.53 164 SER A CA 1
ATOM 1257 C C . SER A 1 164 ? -3.437 -5.006 50.370 1.00 48.53 164 SER A C 1
ATOM 1259 O O . SER A 1 164 ? -4.316 -5.700 49.882 1.00 48.53 164 SER A O 1
ATOM 1261 N N . ASP A 1 165 ? -2.867 -5.236 51.547 1.00 47.44 165 ASP A N 1
ATOM 1262 C CA . ASP A 1 165 ? -3.600 -5.838 52.657 1.00 47.44 165 ASP A CA 1
ATOM 1263 C C . ASP A 1 165 ? -3.206 -5.076 53.921 1.00 47.44 165 ASP A C 1
ATOM 1265 O O . ASP A 1 165 ? -2.087 -5.173 54.427 1.00 47.44 165 ASP A O 1
ATOM 1269 N N . LEU A 1 166 ? -4.149 -4.248 54.372 1.00 47.84 166 LEU A N 1
ATOM 1270 C CA . LEU A 1 166 ? -4.253 -3.833 55.759 1.00 4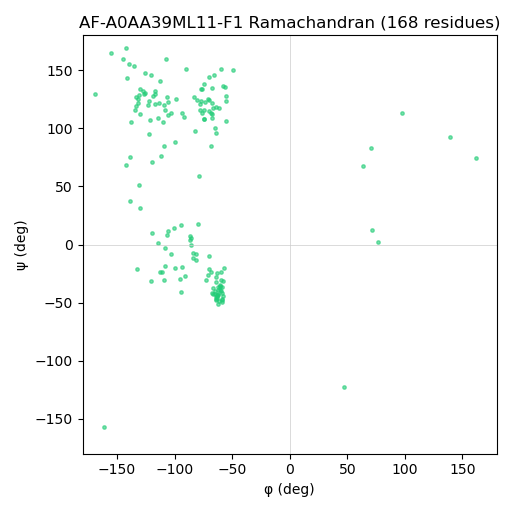7.84 166 LEU A CA 1
ATOM 1271 C C . LEU A 1 166 ? -4.652 -5.055 56.591 1.00 47.84 166 LEU A C 1
ATOM 1273 O O . LEU A 1 166 ? -5.631 -5.724 56.270 1.00 47.84 166 LEU A O 1
ATOM 1277 N N . SER A 1 167 ? -3.994 -5.252 57.730 1.00 46.31 167 SER A N 1
ATOM 1278 C CA . SER A 1 167 ? -4.612 -5.915 58.877 1.00 46.31 167 SER A CA 1
ATOM 1279 C C . SER A 1 167 ? -4.309 -5.126 60.149 1.00 46.31 167 SER A C 1
ATOM 1281 O O . SER A 1 167 ? -3.165 -4.955 60.559 1.00 46.31 167 SER A O 1
ATOM 1283 N N . THR A 1 168 ? -5.401 -4.622 60.704 1.00 47.56 168 THR A N 1
ATOM 1284 C CA . THR A 1 168 ? -5.663 -3.990 61.998 1.00 47.56 168 THR A CA 1
ATOM 1285 C C . THR A 1 168 ? -5.153 -4.739 63.234 1.00 47.56 168 THR A C 1
ATOM 1287 O O . THR A 1 168 ? -5.274 -5.957 63.294 1.00 47.56 168 THR A O 1
ATOM 1290 N N . GLY A 1 169 ? -4.818 -3.966 64.278 1.00 40.28 169 GLY A N 1
ATOM 1291 C CA . GLY A 1 169 ? -5.280 -4.207 65.656 1.00 40.28 169 GLY A CA 1
ATOM 1292 C C . GLY A 1 169 ? -4.333 -4.947 66.607 1.00 40.28 169 GLY A C 1
ATOM 1293 O O . GLY A 1 169 ? -4.123 -6.147 66.455 1.00 40.28 169 GLY A O 1
ATOM 1294 N N . GLY A 1 170 ? -3.862 -4.231 67.636 1.00 34.91 170 GLY A N 1
ATOM 1295 C CA . GLY A 1 170 ? -3.114 -4.741 68.792 1.00 34.91 170 GLY A CA 1
ATOM 1296 C C . GLY A 1 170 ? -2.380 -3.629 69.521 1.00 34.91 170 GLY A C 1
ATOM 1297 O O . GLY A 1 170 ? -1.262 -3.310 69.069 1.00 34.91 170 GLY A O 1
#

Solvent-accessible surface area (backbone atoms only — not comparable to full-atom values): 9835 Å² total; per-residue (Å²): 133,85,79,80,77,83,74,87,73,63,50,71,38,68,80,45,37,68,48,77,48,75,40,77,83,58,84,44,51,66,18,51,51,45,46,44,39,39,44,81,40,24,33,34,43,33,46,34,45,38,70,89,55,80,64,55,69,42,86,70,47,69,35,42,91,44,25,34,30,40,35,41,32,42,41,35,68,46,86,60,24,37,61,51,47,58,58,44,40,65,41,34,37,45,25,25,33,43,34,44,38,29,74,38,50,44,69,68,53,36,60,49,55,24,59,47,90,99,51,90,52,49,34,76,52,54,76,40,83,44,65,29,98,53,87,54,50,56,62,64,69,54,49,50,52,24,51,50,48,71,65,64,71,84,82,75,90,80,84,86,83,84,87,86,77,89,82,83,89,134

Foldseek 3Di:
DDPPPLPDDQAEPAPDQEDADAEADDACPVLVNLQSHDYQAHAYYEYHYHQVDAHDHHDNRAPQPHHAEYAYHYACVPDCNVVNVLNNLVRHQNHQAYEYEYQADELVNLVQLADDPPDDHRRLNHNHYHYDDDDHHYDVVSNVNSVVSNPDDPPPPPPDDDDDDDDDDD

Radius of gyration: 21.14 Å; Cα contacts (8 Å, |Δi|>4): 285; chains: 1; bounding box: 37×41×94 Å

Secondary structure (DSSP, 8-state):
-------S--EE-TT--EEEEE-SSSTTHHHHHHHHEE-TT--EEEEE--TTS-----SS---TTT--EEEEES-TTSTTHHHHHHHHHTT-TT--EEEEE-SB--HHHHHHHS--TTS--S-TT--EEEEESSS-B--HHHHHHHHHHHH-----SSS-----------

Sequence (170 aa):
MNNLDLSEGAIVMPFVKTLKFEERKWEGVMARLLNSFTHPSITFLSLTFSKVSISTFPTTFDASTTLTSLSINCDLSHANNSTLFLVFLKSTPNVMVLRLSAAGIPNNMLHGLTLMEGKDSLLPSLLVLKIAPGVPLCEVKLFIGMLESRCTKDEDDNKKGTRSDLSTGG

Mean predicted aligned error: 9.39 Å

Organism: NCBI:txid47425